Protein AF-A0A3C1FHR5-F1 (afdb_monomer)

Radius of gyration: 12.85 Å; Cα contacts (8 Å, |Δi|>4): 43; chains: 1; bounding box: 36×22×31 Å

Foldseek 3Di:
DPPPDDPVCCVVPQQVVLVVVCVVVVVDDDDDDDDPVVHDCVSSQCQDCDDPPSHDVHHDDDDDD

Mean predicted aligned error: 4.18 Å

Secondary structure (DSSP, 8-state):
--S---HHHHHHHHHHHHHHHHHHTTSS---SS--GGGS-HHHHHHHHHSPTTTS----------

Sequence (65 aa):
ANYGAQCVVWQTAINPVIALELLATGVWQGAGVRGPESFDAVPFLDLLAGAAPAGYDSPWGIEEK

Solvent-accessible surface area (backbone atoms only — not comparable to full-atom values): 4299 Å² total; per-residue (Å²): 138,88,76,88,62,55,71,67,57,45,68,62,50,48,60,59,49,52,53,50,50,33,44,73,73,56,77,44,82,87,84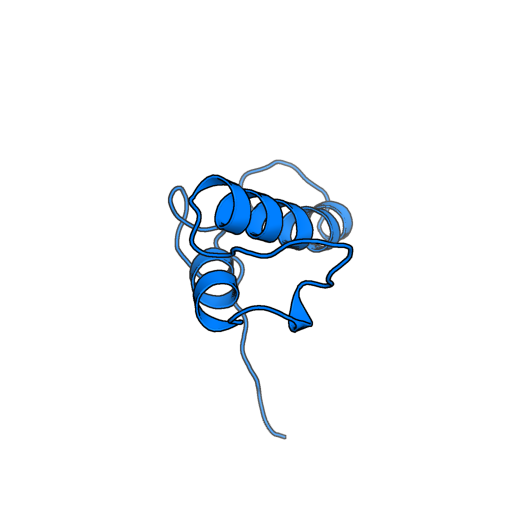,84,95,73,62,77,86,80,48,80,59,64,69,54,54,49,37,36,42,25,60,70,91,83,20,62,62,42,80,80,85,86,83,89,130

pLDDT: mean 90.59, std 8.21, range [50.72, 97.31]

Structure (mmCIF, N/CA/C/O backbone):
data_AF-A0A3C1FHR5-F1
#
_entry.id   AF-A0A3C1FHR5-F1
#
loop_
_atom_site.group_PDB
_atom_site.id
_atom_site.type_symbol
_atom_site.label_atom_id
_atom_site.label_alt_id
_atom_site.label_comp_id
_atom_site.label_asym_id
_atom_site.label_entity_id
_atom_site.label_seq_id
_atom_site.pdbx_PDB_ins_code
_atom_site.Cartn_x
_atom_site.Cartn_y
_atom_site.Cartn_z
_atom_site.occupancy
_atom_site.B_iso_or_equiv
_atom_site.auth_seq_id
_atom_site.auth_comp_id
_atom_site.auth_asym_id
_atom_site.auth_atom_id
_atom_site.pdbx_PDB_model_num
ATOM 1 N N . ALA A 1 1 ? 6.979 -2.421 -13.535 1.00 50.72 1 ALA A N 1
ATOM 2 C CA . ALA A 1 1 ? 7.399 -1.055 -13.943 1.00 50.72 1 ALA A CA 1
ATOM 3 C C . ALA A 1 1 ? 6.407 -0.450 -14.951 1.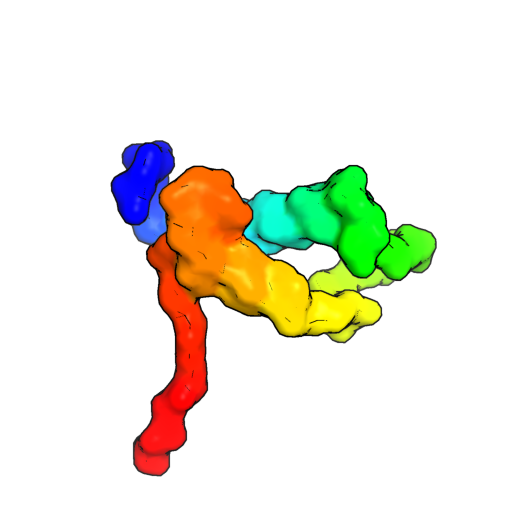00 50.72 1 ALA A C 1
ATOM 5 O O . ALA A 1 1 ? 6.791 -0.043 -16.041 1.00 50.72 1 ALA A O 1
ATOM 6 N N . ASN A 1 2 ? 5.118 -0.393 -14.593 1.00 60.06 2 ASN A N 1
ATOM 7 C CA . ASN A 1 2 ? 4.022 -0.205 -15.560 1.00 60.06 2 ASN A CA 1
ATOM 8 C C . ASN A 1 2 ? 3.436 1.219 -15.601 1.00 60.06 2 ASN A C 1
ATOM 10 O O . ASN A 1 2 ? 2.510 1.477 -16.358 1.00 60.06 2 ASN A O 1
ATOM 14 N N . TYR A 1 3 ? 3.978 2.152 -14.813 1.00 72.69 3 TYR A N 1
ATOM 15 C CA . TYR A 1 3 ? 3.370 3.472 -14.593 1.00 72.69 3 TYR A CA 1
ATOM 16 C C . TYR A 1 3 ? 4.167 4.642 -15.187 1.00 72.69 3 TYR A C 1
ATOM 18 O O . TYR A 1 3 ? 3.823 5.795 -14.952 1.00 72.69 3 TYR A O 1
ATOM 26 N N . GLY A 1 4 ? 5.258 4.376 -15.919 1.00 82.50 4 GLY A N 1
ATOM 27 C CA . GLY A 1 4 ? 6.114 5.429 -16.491 1.00 82.50 4 GLY A CA 1
ATOM 28 C C . GLY A 1 4 ? 6.761 6.358 -15.451 1.00 82.50 4 GLY A C 1
ATOM 29 O O . GLY A 1 4 ? 7.237 7.435 -15.799 1.00 82.50 4 GLY A O 1
ATOM 30 N N . ALA A 1 5 ? 6.762 5.962 -14.176 1.00 85.31 5 ALA A N 1
ATOM 31 C CA . ALA A 1 5 ? 7.260 6.760 -13.064 1.00 85.31 5 ALA A CA 1
ATOM 32 C C . ALA A 1 5 ? 8.761 6.536 -12.828 1.00 85.31 5 ALA A C 1
ATOM 34 O O . ALA A 1 5 ? 9.270 5.423 -12.967 1.00 85.31 5 ALA A O 1
ATOM 35 N N . GLN A 1 6 ? 9.462 7.589 -12.399 1.00 90.31 6 GLN A N 1
ATOM 36 C CA . GLN A 1 6 ? 10.826 7.476 -11.877 1.00 90.31 6 GLN A CA 1
ATOM 37 C C . GLN A 1 6 ? 10.848 6.527 -10.669 1.00 90.31 6 GLN A C 1
ATOM 39 O O . GLN A 1 6 ? 9.939 6.564 -9.844 1.00 90.31 6 GLN A O 1
ATOM 44 N N . CYS A 1 7 ? 11.926 5.757 -10.495 1.00 87.38 7 CYS A N 1
ATOM 45 C CA . CYS A 1 7 ? 12.087 4.823 -9.376 1.00 87.38 7 CYS A CA 1
ATOM 46 C C . CYS A 1 7 ? 11.777 5.433 -7.996 1.00 87.38 7 CYS A C 1
ATOM 48 O O . CYS A 1 7 ? 11.060 4.821 -7.216 1.00 87.38 7 CYS A O 1
ATOM 50 N N . VAL A 1 8 ? 12.254 6.648 -7.699 1.00 90.31 8 VAL A N 1
ATOM 51 C CA . VAL A 1 8 ? 11.999 7.292 -6.391 1.00 90.31 8 VAL A CA 1
ATOM 52 C C . VAL A 1 8 ? 10.537 7.709 -6.249 1.00 90.31 8 VAL A C 1
ATOM 54 O O . VAL A 1 8 ? 9.953 7.554 -5.180 1.00 90.31 8 VAL A O 1
ATOM 57 N N . VAL A 1 9 ? 9.924 8.199 -7.330 1.00 91.75 9 VAL A N 1
ATOM 58 C CA . VAL A 1 9 ? 8.494 8.538 -7.344 1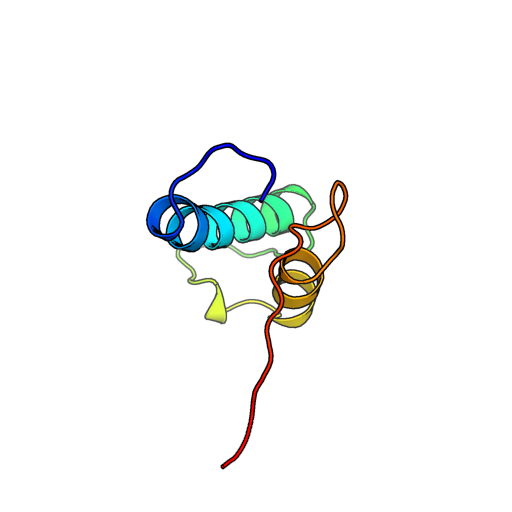.00 91.75 9 VAL A CA 1
ATOM 59 C C . VAL A 1 9 ? 7.671 7.279 -7.101 1.00 91.75 9 VAL A C 1
ATOM 61 O O . VAL A 1 9 ? 6.778 7.285 -6.265 1.00 91.75 9 VAL A O 1
ATOM 64 N N . TRP A 1 10 ? 8.022 6.178 -7.762 1.00 90.50 10 TRP A N 1
ATOM 65 C CA . TRP A 1 10 ? 7.379 4.887 -7.558 1.00 90.50 10 TRP A CA 1
ATOM 66 C C . TRP A 1 10 ? 7.497 4.403 -6.107 1.00 90.50 10 TRP A C 1
ATOM 68 O O . TRP A 1 10 ? 6.485 4.135 -5.466 1.00 90.50 10 TRP A O 1
ATOM 78 N N . GLN A 1 11 ? 8.716 4.366 -5.563 1.00 87.88 11 GLN A N 1
ATOM 79 C CA . GLN A 1 11 ? 8.987 3.891 -4.202 1.00 87.88 11 GLN A CA 1
ATOM 80 C C . GLN A 1 11 ? 8.303 4.730 -3.116 1.00 87.88 11 GLN A C 1
ATOM 82 O O . GLN A 1 11 ? 7.932 4.200 -2.072 1.00 87.88 11 GLN A O 1
ATOM 87 N N . THR A 1 12 ? 8.132 6.033 -3.345 1.00 91.19 12 THR A N 1
ATOM 88 C CA . THR A 1 12 ? 7.462 6.921 -2.384 1.00 91.19 12 THR A CA 1
ATOM 89 C C . THR A 1 12 ? 5.944 6.913 -2.532 1.00 91.19 12 THR A C 1
ATOM 91 O O . THR A 1 12 ? 5.246 6.994 -1.524 1.00 91.19 12 THR A O 1
ATOM 94 N N . ALA A 1 13 ? 5.421 6.781 -3.753 1.00 92.62 13 ALA A N 1
ATOM 95 C CA . ALA A 1 13 ? 3.985 6.826 -4.016 1.00 92.62 13 ALA A CA 1
ATOM 96 C C . ALA A 1 13 ? 3.263 5.507 -3.707 1.00 92.62 13 ALA A C 1
ATOM 98 O O . ALA A 1 13 ? 2.095 5.533 -3.330 1.00 92.62 13 ALA A O 1
ATOM 99 N N . ILE A 1 14 ? 3.928 4.358 -3.842 1.00 92.56 14 ILE A N 1
ATOM 100 C CA . ILE A 1 14 ? 3.261 3.057 -3.708 1.00 92.56 14 ILE A CA 1
ATOM 101 C C . ILE A 1 14 ? 2.746 2.771 -2.291 1.00 92.56 14 ILE A C 1
ATOM 103 O O . ILE A 1 14 ? 1.627 2.297 -2.123 1.00 92.56 14 ILE A O 1
ATOM 107 N N . ASN A 1 15 ? 3.516 3.124 -1.261 1.00 93.62 15 ASN A N 1
ATOM 108 C CA . ASN A 1 15 ? 3.144 2.873 0.132 1.00 93.62 15 ASN A CA 1
ATOM 109 C C . ASN A 1 15 ? 1.828 3.568 0.543 1.00 93.62 15 ASN A C 1
ATOM 111 O O . ASN A 1 15 ? 0.944 2.892 1.072 1.00 93.62 15 ASN A O 1
ATOM 115 N N . PRO A 1 16 ? 1.630 4.882 0.296 1.00 94.62 16 PRO A N 1
ATOM 116 C CA . PRO A 1 16 ? 0.351 5.522 0.594 1.00 94.62 16 PRO A CA 1
ATOM 117 C C . PRO A 1 16 ? -0.791 5.019 -0.298 1.00 94.62 16 PRO A C 1
ATOM 119 O O . PRO A 1 16 ? -1.925 4.985 0.170 1.00 94.62 16 PRO A O 1
ATOM 122 N N . VAL A 1 17 ? -0.524 4.596 -1.540 1.00 94.19 17 VAL A N 1
ATOM 123 C CA . VAL A 1 17 ? -1.555 4.004 -2.412 1.00 94.19 17 VAL A CA 1
ATOM 124 C C . VAL A 1 17 ? -2.098 2.704 -1.813 1.00 94.19 17 VAL A C 1
ATOM 126 O O . VAL A 1 17 ? -3.310 2.587 -1.644 1.00 94.19 17 VAL A O 1
ATOM 129 N N . ILE A 1 18 ? -1.223 1.782 -1.401 1.00 95.62 18 ILE A N 1
ATOM 130 C CA . ILE A 1 18 ? -1.632 0.520 -0.760 1.00 95.62 18 ILE A CA 1
ATOM 131 C C . ILE A 1 18 ? -2.398 0.798 0.539 1.00 95.62 18 ILE A C 1
ATOM 133 O O . ILE A 1 18 ? -3.447 0.205 0.781 1.00 95.62 18 ILE A O 1
ATOM 137 N N . ALA A 1 19 ? -1.918 1.734 1.364 1.00 95.44 19 ALA A N 1
ATOM 138 C CA . ALA A 1 19 ? -2.603 2.102 2.603 1.00 95.44 19 ALA A CA 1
ATOM 139 C C . ALA A 1 19 ? -4.029 2.625 2.347 1.00 95.44 19 ALA A C 1
ATOM 141 O O . ALA A 1 19 ? -4.967 2.235 3.043 1.00 95.44 19 ALA A O 1
ATOM 142 N N . LEU A 1 20 ? -4.209 3.482 1.335 1.00 95.50 20 LEU A N 1
ATOM 143 C CA . LEU A 1 20 ? -5.526 3.991 0.942 1.00 95.50 20 LEU A CA 1
ATOM 144 C C . LEU A 1 20 ? -6.440 2.879 0.421 1.00 95.50 20 LEU A C 1
ATOM 146 O O . LEU A 1 20 ? -7.628 2.877 0.737 1.00 95.50 20 LEU A O 1
ATOM 150 N N . GLU A 1 21 ? -5.904 1.924 -0.335 1.00 95.94 21 GLU A N 1
ATOM 151 C CA . GLU A 1 21 ? -6.660 0.782 -0.848 1.00 95.94 21 GLU A CA 1
ATOM 152 C C . GLU A 1 21 ? -7.140 -0.147 0.277 1.00 95.94 21 GLU A C 1
ATOM 154 O O . GLU A 1 21 ? -8.313 -0.530 0.315 1.00 95.94 21 GLU A O 1
ATOM 159 N N . LEU A 1 22 ? -6.280 -0.439 1.256 1.00 97.12 22 LEU A N 1
ATOM 160 C CA . LEU A 1 22 ? -6.641 -1.248 2.426 1.00 97.12 22 LE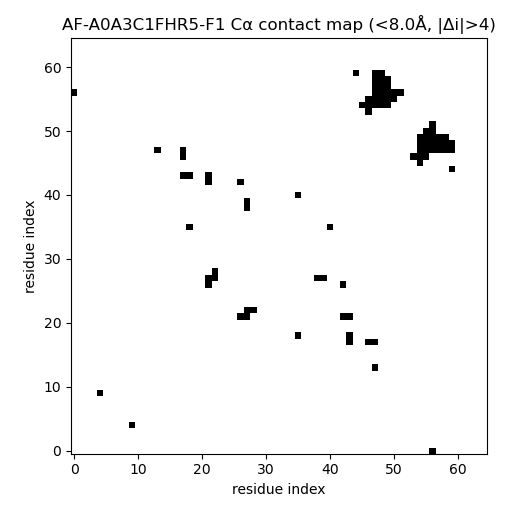U A CA 1
ATOM 161 C C . LEU A 1 22 ? -7.698 -0.569 3.304 1.00 97.12 22 LEU A C 1
ATOM 163 O O . LEU A 1 22 ? -8.571 -1.248 3.848 1.00 97.12 22 LEU A O 1
ATOM 167 N N . LEU A 1 23 ? -7.664 0.762 3.413 1.00 96.00 23 LEU A N 1
ATOM 168 C CA . LEU A 1 23 ? -8.713 1.533 4.087 1.00 96.00 23 LEU A CA 1
ATOM 169 C C . LEU A 1 23 ? -10.023 1.533 3.285 1.00 96.00 23 LEU A C 1
ATOM 171 O O . LEU A 1 23 ? -11.094 1.333 3.855 1.00 96.00 23 LEU A O 1
ATOM 175 N N . ALA A 1 24 ? -9.952 1.732 1.966 1.00 96.69 24 ALA A N 1
ATOM 176 C CA . ALA A 1 24 ? -11.124 1.792 1.092 1.00 96.69 24 ALA A CA 1
ATOM 177 C C . ALA A 1 24 ? -11.868 0.450 1.000 1.00 96.69 24 ALA A C 1
ATOM 179 O O . ALA A 1 24 ? -13.096 0.424 0.939 1.00 96.69 24 ALA A O 1
ATOM 180 N N . THR A 1 25 ? -11.131 -0.662 1.021 1.00 96.19 25 THR A N 1
ATOM 181 C CA . THR A 1 25 ? -11.683 -2.029 1.042 1.00 96.19 25 THR A CA 1
ATOM 182 C C . THR A 1 25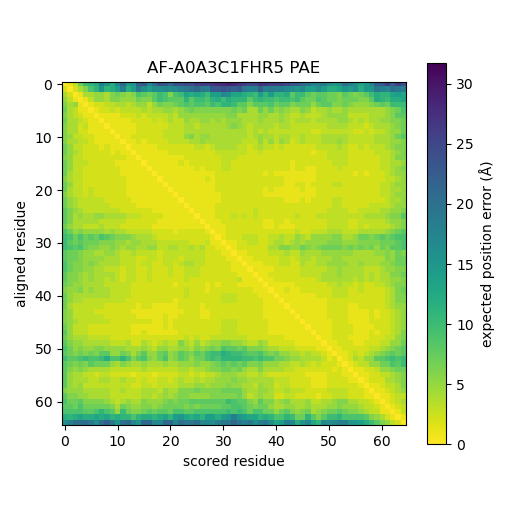 ? -12.142 -2.469 2.434 1.00 96.19 25 THR A C 1
ATOM 184 O O . THR A 1 25 ? -12.811 -3.492 2.566 1.00 96.19 25 THR A O 1
ATOM 187 N N . GLY A 1 26 ? -11.809 -1.703 3.479 1.00 96.38 26 GLY A N 1
ATOM 188 C CA . GLY A 1 26 ? -12.138 -2.022 4.865 1.00 96.38 26 GLY A CA 1
ATOM 189 C C . GLY A 1 26 ? -11.298 -3.154 5.460 1.00 96.38 26 GLY A C 1
ATOM 190 O O . GLY A 1 26 ? -11.658 -3.675 6.513 1.00 96.38 26 GLY A O 1
ATOM 191 N N . VAL A 1 27 ? -10.191 -3.545 4.821 1.00 97.06 27 VAL A N 1
ATOM 192 C CA . VAL A 1 27 ? -9.223 -4.486 5.409 1.00 97.06 27 VAL A CA 1
ATOM 193 C C . VAL A 1 27 ? -8.525 -3.831 6.598 1.00 97.06 27 VAL A C 1
ATOM 195 O O . VAL A 1 27 ? -8.422 -4.420 7.673 1.00 97.06 27 VAL A O 1
ATOM 198 N N . TRP A 1 28 ? -8.099 -2.580 6.432 1.00 97.31 28 TRP A N 1
ATOM 199 C CA . TRP A 1 28 ? -7.660 -1.736 7.535 1.00 97.31 28 TRP A CA 1
ATOM 200 C C . TRP A 1 28 ? -8.820 -0.876 8.019 1.00 97.31 28 TRP A C 1
ATOM 202 O O . TRP A 1 28 ? -9.503 -0.221 7.235 1.00 97.31 28 TRP A O 1
ATOM 212 N N . GLN A 1 29 ? -9.038 -0.864 9.332 1.00 95.56 29 GLN A N 1
ATOM 213 C CA . GLN A 1 29 ? -10.087 -0.069 9.965 1.00 95.56 29 GLN A CA 1
ATOM 214 C C . GLN A 1 29 ? -9.572 0.540 11.264 1.00 95.56 29 GLN A C 1
ATOM 216 O O . GLN A 1 29 ? -8.877 -0.106 12.046 1.00 95.56 29 GLN A O 1
ATOM 221 N N . GLY A 1 30 ? -9.935 1.793 11.515 1.00 92.38 30 GLY A N 1
ATOM 222 C CA . GLY A 1 30 ? -9.556 2.499 12.729 1.00 92.38 30 GLY A CA 1
ATOM 223 C C . GLY A 1 30 ? -10.035 3.945 12.713 1.00 92.38 30 GLY A C 1
ATOM 224 O O . GLY A 1 30 ? -10.407 4.479 11.674 1.00 92.38 30 GLY A O 1
ATOM 225 N N . ALA A 1 31 ? -10.018 4.580 13.882 1.00 93.62 31 ALA A N 1
ATOM 226 C CA . ALA A 1 31 ? -10.344 5.994 14.045 1.00 93.62 31 ALA A CA 1
ATOM 227 C C . ALA A 1 31 ? -9.162 6.761 14.656 1.00 93.62 31 ALA A C 1
ATOM 229 O O . ALA A 1 31 ? -8.367 6.190 15.417 1.00 93.62 31 ALA A O 1
ATOM 230 N N . GLY A 1 32 ? -9.089 8.058 14.349 1.00 93.88 32 GLY A N 1
ATOM 231 C CA . GLY A 1 32 ? -8.023 8.963 14.788 1.00 93.88 32 GLY A CA 1
ATOM 232 C C . GLY A 1 32 ? -6.839 9.031 13.818 1.00 93.88 32 GLY A C 1
ATOM 233 O O . GLY A 1 32 ? -6.935 8.598 12.673 1.00 93.88 32 GLY A O 1
ATOM 234 N N . VAL A 1 33 ? -5.721 9.595 14.281 1.00 94.88 33 VAL A N 1
ATOM 235 C CA . VAL A 1 33 ? -4.474 9.709 13.508 1.00 94.88 33 VAL A CA 1
ATOM 236 C C . VAL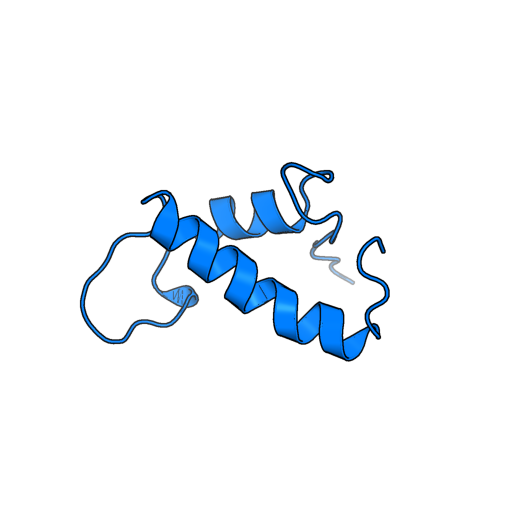 A 1 33 ? -3.597 8.501 13.827 1.00 94.88 33 VAL A C 1
ATOM 238 O O . VAL A 1 33 ? -3.094 8.386 14.943 1.00 94.88 33 VAL A O 1
ATOM 241 N N . ARG A 1 34 ? -3.454 7.583 12.869 1.00 92.81 34 ARG A N 1
ATOM 242 C CA . ARG A 1 34 ? -2.682 6.340 13.012 1.00 92.81 34 ARG A CA 1
ATOM 243 C C . ARG A 1 34 ? -1.734 6.181 11.837 1.00 92.81 34 ARG A C 1
ATOM 245 O O . ARG A 1 34 ? -2.137 6.416 10.699 1.00 92.81 34 ARG A O 1
ATOM 252 N N . GLY A 1 35 ? -0.501 5.784 12.121 1.00 92.12 35 GLY A N 1
ATOM 253 C CA . GLY A 1 35 ? 0.434 5.367 11.086 1.00 92.12 35 GLY A CA 1
ATOM 254 C C . GLY A 1 35 ? 0.143 3.939 10.596 1.00 92.12 35 GLY A C 1
ATOM 255 O O . GLY A 1 35 ? -0.579 3.197 11.275 1.00 92.12 35 GLY A O 1
ATOM 256 N N . PRO A 1 36 ? 0.685 3.537 9.430 1.00 91.50 36 PRO A N 1
ATOM 257 C CA . PRO A 1 36 ? 0.541 2.186 8.876 1.00 91.50 36 PRO A CA 1
ATOM 258 C C . PRO A 1 36 ? 0.958 1.073 9.848 1.00 91.50 36 PRO A C 1
ATOM 260 O O . PRO A 1 36 ? 0.370 -0.002 9.848 1.00 91.50 36 PRO A O 1
ATOM 263 N N . GLU A 1 37 ? 1.919 1.350 10.730 1.00 93.38 37 GLU A N 1
ATOM 264 C CA . GLU A 1 37 ? 2.417 0.437 11.763 1.00 93.38 37 GLU A CA 1
ATOM 265 C C . GLU A 1 37 ? 1.372 0.060 12.824 1.00 93.38 37 GLU A C 1
ATOM 267 O O . GLU A 1 37 ? 1.587 -0.860 13.609 1.00 93.38 37 GLU A O 1
ATOM 272 N N . SER A 1 38 ? 0.241 0.769 12.868 1.00 95.56 38 SER A N 1
ATOM 273 C CA . SER A 1 38 ? -0.883 0.441 13.751 1.00 95.56 38 SER A CA 1
ATOM 274 C C . SER A 1 38 ? -1.800 -0.658 13.199 1.00 95.56 38 SER A C 1
ATOM 276 O O . SER A 1 38 ? -2.749 -1.036 13.888 1.00 95.56 38 SER A O 1
ATOM 278 N N . PHE A 1 39 ? -1.570 -1.130 11.971 1.00 95.50 39 PHE A N 1
ATOM 279 C CA . PHE A 1 39 ? -2.417 -2.099 11.274 1.00 95.50 39 PHE A CA 1
ATOM 280 C C . PHE A 1 39 ? -1.645 -3.379 10.930 1.00 95.50 39 PHE A C 1
ATOM 282 O O . PHE A 1 39 ? -0.421 -3.431 11.037 1.00 95.50 39 PHE A O 1
ATOM 289 N N . ASP A 1 40 ? -2.369 -4.427 10.528 1.00 96.19 40 ASP A N 1
ATOM 290 C CA . ASP A 1 40 ? -1.748 -5.678 10.089 1.00 96.19 40 ASP A CA 1
ATOM 291 C C . ASP A 1 40 ? -0.895 -5.443 8.834 1.00 96.19 40 ASP A C 1
ATOM 293 O O . ASP A 1 40 ? -1.380 -4.923 7.825 1.00 96.19 40 ASP A O 1
ATOM 297 N N . ALA A 1 41 ? 0.376 -5.831 8.910 1.00 95.50 41 ALA A N 1
ATOM 298 C CA . ALA A 1 41 ? 1.343 -5.655 7.839 1.00 95.50 41 ALA A CA 1
ATOM 299 C C . ALA A 1 41 ? 1.170 -6.683 6.713 1.00 95.50 41 ALA A C 1
ATOM 301 O O . ALA A 1 41 ? 1.561 -6.397 5.582 1.00 95.50 41 ALA A O 1
ATOM 302 N N . VAL A 1 42 ? 0.587 -7.858 6.981 1.00 95.88 42 VAL A N 1
ATOM 303 C CA . VAL A 1 42 ? 0.507 -8.939 5.984 1.00 95.88 42 VAL A CA 1
ATOM 304 C C . VAL A 1 42 ? -0.289 -8.517 4.738 1.00 95.88 42 VAL A C 1
ATOM 306 O O . VAL A 1 42 ? 0.277 -8.592 3.649 1.00 95.88 42 VAL A O 1
ATOM 309 N N . PRO A 1 43 ? -1.509 -7.945 4.841 1.00 95.56 43 PRO A N 1
ATOM 310 C CA . PRO A 1 43 ? -2.258 -7.498 3.662 1.00 95.56 43 PRO A CA 1
ATOM 311 C C . PRO A 1 43 ? -1.533 -6.431 2.834 1.00 95.56 43 PRO A C 1
ATOM 313 O O . PRO A 1 43 ? -1.663 -6.380 1.613 1.00 95.56 43 PRO A O 1
ATOM 316 N N . PHE A 1 44 ? -0.754 -5.573 3.494 1.00 95.75 44 PHE A N 1
ATOM 317 C CA . PHE A 1 44 ? 0.057 -4.559 2.825 1.00 95.75 44 PHE A CA 1
ATOM 318 C C . PHE A 1 44 ? 1.185 -5.193 2.015 1.00 95.75 44 PHE A C 1
ATOM 320 O O . PHE A 1 44 ? 1.388 -4.859 0.848 1.00 95.75 44 PHE A O 1
ATOM 327 N N . LEU A 1 45 ? 1.911 -6.118 2.638 1.00 95.31 45 LEU A N 1
ATOM 328 C CA . LEU A 1 45 ? 3.031 -6.827 2.034 1.00 95.31 45 LEU A CA 1
ATOM 329 C C . LEU A 1 45 ? 2.581 -7.746 0.888 1.00 95.31 45 LEU A C 1
ATOM 331 O O . LEU A 1 45 ? 3.284 -7.848 -0.121 1.00 95.31 45 LEU A O 1
ATOM 335 N N . ASP A 1 46 ? 1.398 -8.347 1.008 1.00 95.12 46 ASP A N 1
ATOM 336 C CA . ASP A 1 46 ? 0.780 -9.162 -0.039 1.00 95.12 46 ASP A CA 1
ATOM 337 C C . ASP A 1 46 ? 0.413 -8.320 -1.269 1.00 95.12 46 ASP A C 1
ATOM 339 O O . ASP A 1 46 ? 0.735 -8.707 -2.393 1.00 95.12 46 ASP A O 1
ATOM 343 N N . LEU A 1 47 ? -0.197 -7.141 -1.085 1.00 94.88 47 LEU A N 1
ATOM 344 C CA . LEU A 1 47 ? -0.501 -6.226 -2.196 1.00 94.88 47 LEU A CA 1
ATOM 345 C C . LEU A 1 47 ? 0.766 -5.658 -2.843 1.00 94.88 47 LEU A C 1
ATOM 347 O O . LEU A 1 47 ? 0.839 -5.543 -4.069 1.00 94.88 47 LEU A O 1
ATOM 351 N N . LEU A 1 48 ? 1.774 -5.325 -2.031 1.00 94.75 48 LEU A N 1
ATOM 352 C CA . LEU A 1 48 ? 3.052 -4.804 -2.509 1.00 94.75 48 LEU A CA 1
ATOM 353 C C . LEU A 1 48 ? 3.747 -5.813 -3.438 1.00 94.75 48 LEU A C 1
ATOM 355 O O . LEU A 1 48 ? 4.139 -5.450 -4.548 1.00 94.75 48 LEU A O 1
ATOM 359 N N . ALA A 1 49 ? 3.851 -7.076 -3.010 1.00 94.62 49 ALA A N 1
ATOM 360 C CA . ALA A 1 49 ? 4.490 -8.142 -3.784 1.00 94.62 49 ALA A CA 1
ATOM 361 C C . ALA A 1 49 ? 3.602 -8.740 -4.889 1.00 94.62 49 ALA A C 1
ATOM 363 O O . ALA A 1 49 ? 4.132 -9.319 -5.838 1.00 94.62 49 ALA A O 1
ATOM 364 N N . GLY A 1 50 ? 2.276 -8.646 -4.760 1.00 92.81 50 GLY A N 1
ATOM 365 C CA . GLY A 1 50 ? 1.310 -9.280 -5.655 1.00 92.81 50 GLY A CA 1
ATOM 366 C C . GLY A 1 50 ? 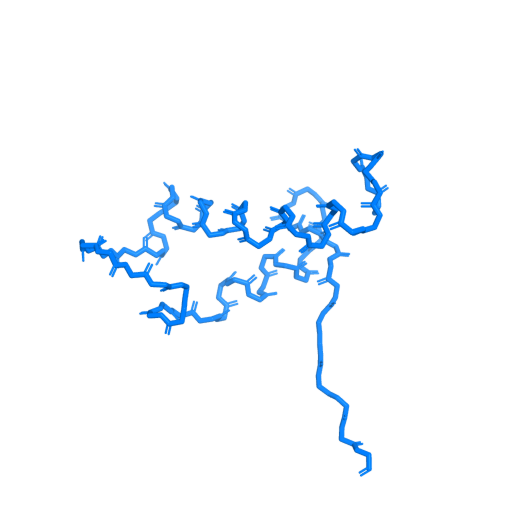1.435 -8.835 -7.113 1.00 92.81 50 GLY A C 1
ATOM 367 O O . GLY A 1 50 ? 1.872 -7.724 -7.407 1.00 92.81 50 GLY A O 1
ATOM 368 N N . ALA A 1 51 ? 1.023 -9.701 -8.040 1.00 89.38 51 ALA A N 1
ATOM 369 C CA . ALA A 1 51 ? 1.150 -9.435 -9.470 1.00 89.38 51 ALA A CA 1
ATOM 370 C C . ALA A 1 51 ? 0.130 -8.402 -9.977 1.00 89.38 51 ALA A C 1
ATOM 372 O O . ALA A 1 51 ? -1.053 -8.463 -9.620 1.00 89.38 51 ALA A O 1
ATOM 373 N N . ALA A 1 52 ? 0.544 -7.493 -10.865 1.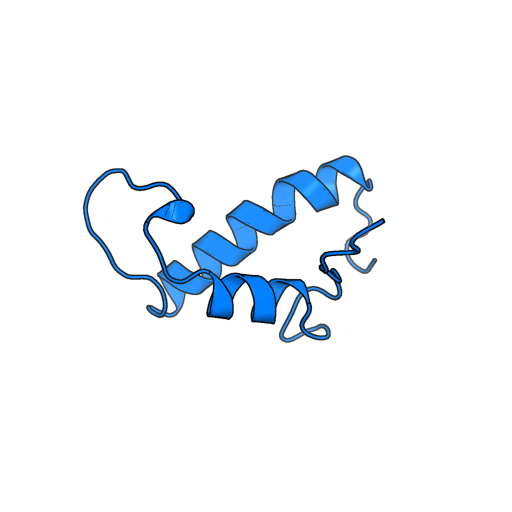00 81.69 52 ALA A N 1
ATOM 374 C CA . ALA A 1 52 ? -0.393 -6.575 -11.513 1.00 81.69 52 ALA A CA 1
ATOM 375 C C . ALA A 1 52 ? -1.428 -7.339 -12.373 1.00 81.69 52 ALA A C 1
ATOM 377 O O . ALA A 1 52 ? -1.083 -8.333 -13.018 1.00 81.69 52 ALA A O 1
ATOM 378 N N . PRO A 1 53 ? -2.700 -6.889 -12.431 1.00 81.19 53 PRO A N 1
ATOM 379 C CA . PRO A 1 53 ? -3.227 -5.619 -11.916 1.00 81.19 53 PRO A CA 1
ATOM 380 C C . PRO A 1 53 ? -3.776 -5.681 -10.479 1.00 81.19 53 PRO A C 1
ATOM 382 O O . PRO A 1 53 ? -4.292 -4.676 -10.006 1.00 81.19 53 PRO A O 1
ATOM 385 N N . ALA A 1 54 ? -3.733 -6.846 -9.823 1.00 84.38 54 ALA A N 1
ATOM 386 C CA . ALA A 1 54 ? -4.300 -7.035 -8.485 1.00 84.38 54 ALA A CA 1
ATOM 387 C C . ALA A 1 54 ? -3.343 -6.604 -7.356 1.00 84.38 54 ALA A C 1
ATOM 389 O O . ALA A 1 54 ? -3.799 -6.229 -6.284 1.00 84.38 54 ALA A O 1
ATOM 390 N N . GLY A 1 55 ? -2.032 -6.663 -7.598 1.00 89.00 55 GLY A N 1
ATOM 391 C CA . GLY A 1 55 ? -0.989 -6.080 -6.756 1.00 89.00 55 GLY A CA 1
ATOM 392 C C . GLY A 1 55 ? -0.042 -5.203 -7.576 1.00 89.00 55 GLY A C 1
ATOM 393 O O . GLY A 1 55 ? -0.354 -4.816 -8.706 1.00 89.00 55 GLY A O 1
ATOM 394 N N . TYR A 1 56 ? 1.120 -4.882 -7.012 1.00 92.12 56 TYR A N 1
ATOM 395 C CA . TYR A 1 56 ? 1.998 -3.845 -7.555 1.00 92.12 56 TYR A CA 1
ATOM 396 C C . TYR A 1 56 ? 3.366 -4.317 -8.087 1.00 92.12 56 TYR A C 1
ATOM 398 O O . TYR A 1 56 ? 4.199 -3.475 -8.436 1.00 92.12 56 TYR A O 1
ATOM 406 N N . ASP A 1 57 ? 3.610 -5.627 -8.201 1.00 90.06 57 ASP A N 1
ATOM 407 C CA . ASP A 1 57 ? 4.867 -6.217 -8.701 1.00 90.06 57 ASP A CA 1
ATOM 408 C C . ASP A 1 57 ? 6.128 -5.644 -8.011 1.00 90.06 57 ASP A C 1
ATOM 410 O O . ASP A 1 57 ? 7.176 -5.455 -8.640 1.00 90.06 57 ASP A O 1
ATOM 414 N N . SER A 1 58 ? 6.028 -5.303 -6.723 1.00 90.31 58 SER A N 1
ATOM 415 C CA . SER A 1 58 ? 7.114 -4.716 -5.938 1.00 90.31 58 SER A CA 1
ATOM 416 C C . SER A 1 58 ? 7.593 -5.726 -4.892 1.00 90.31 58 SER A C 1
ATOM 418 O O . SER A 1 58 ? 7.080 -5.749 -3.774 1.00 90.31 58 SER A O 1
ATOM 420 N N . PRO A 1 59 ? 8.569 -6.589 -5.221 1.00 90.00 59 PRO A N 1
ATOM 421 C CA . PRO A 1 59 ? 9.016 -7.625 -4.301 1.00 90.00 59 PRO A CA 1
ATOM 422 C C . PRO A 1 59 ? 9.631 -7.024 -3.033 1.00 90.00 59 PRO A C 1
ATOM 424 O O . PRO A 1 59 ? 10.324 -6.005 -3.075 1.00 90.00 59 PRO A O 1
ATOM 427 N N . TRP A 1 60 ? 9.411 -7.701 -1.911 1.00 90.38 60 TRP A N 1
ATOM 428 C CA . TRP A 1 60 ? 10.041 -7.416 -0.626 1.00 90.38 60 TRP A CA 1
ATOM 429 C C . TRP A 1 60 ? 10.599 -8.715 -0.039 1.00 90.38 60 TRP A C 1
ATOM 431 O O . TRP A 1 60 ? 10.187 -9.813 -0.412 1.00 90.38 60 TRP A O 1
ATOM 441 N N . GLY A 1 61 ? 11.558 -8.592 0.869 1.00 89.25 61 GLY A N 1
ATOM 442 C CA . GLY A 1 61 ? 12.176 -9.729 1.533 1.00 89.25 61 GLY A CA 1
AT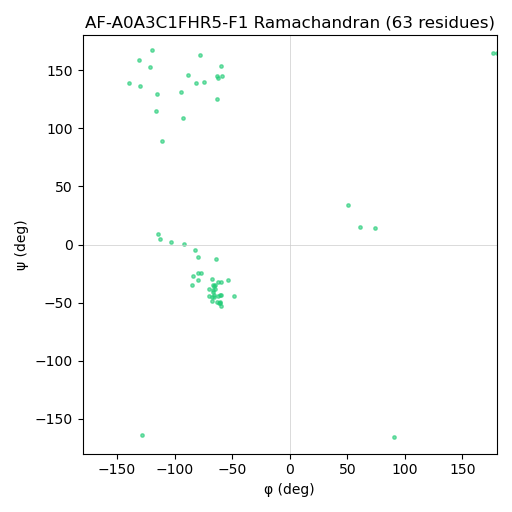OM 443 C C . GLY A 1 61 ? 13.243 -9.272 2.515 1.00 89.25 61 GLY A C 1
ATOM 444 O O . GLY A 1 61 ? 13.677 -8.120 2.485 1.00 89.25 61 GLY A O 1
ATOM 445 N N . ILE A 1 62 ? 13.647 -10.181 3.395 1.00 90.94 62 ILE A N 1
ATOM 446 C CA . ILE A 1 62 ? 14.761 -9.992 4.322 1.00 90.94 62 ILE A CA 1
ATOM 447 C C . ILE A 1 62 ? 15.831 -11.010 3.935 1.00 90.94 62 ILE A C 1
ATOM 449 O O . ILE A 1 62 ? 15.529 -12.193 3.786 1.00 90.94 62 ILE A O 1
ATOM 453 N N . GLU A 1 63 ? 17.067 -10.548 3.776 1.00 91.94 63 GLU A N 1
ATOM 454 C CA . GLU A 1 63 ? 18.241 -11.395 3.578 1.00 91.94 63 GLU A CA 1
ATOM 455 C C . GLU A 1 63 ? 19.172 -11.184 4.777 1.00 91.94 63 GLU A C 1
ATOM 457 O O . GLU A 1 63 ? 19.657 -10.072 4.996 1.00 91.94 63 GLU A O 1
ATOM 462 N N . GLU A 1 64 ? 19.378 -12.227 5.588 1.00 80.81 64 GLU A N 1
ATOM 463 C CA . GLU A 1 64 ? 20.396 -12.196 6.643 1.00 80.81 64 GLU A CA 1
ATOM 464 C C . GLU A 1 64 ? 21.769 -12.506 6.046 1.00 80.81 64 GLU A C 1
ATOM 466 O O . GLU A 1 64 ? 21.899 -13.380 5.187 1.00 80.81 64 GLU A O 1
ATOM 471 N N . LYS A 1 65 ? 22.786 -11.774 6.500 1.00 72.06 65 LYS A N 1
ATOM 472 C CA . LYS A 1 65 ? 24.152 -11.836 5.981 1.00 72.06 65 LYS A CA 1
ATOM 473 C C . LYS A 1 65 ? 25.120 -12.418 6.999 1.00 72.06 65 LYS A C 1
ATOM 475 O O . LYS A 1 65 ? 24.992 -12.059 8.190 1.00 72.06 65 LYS A O 1
#